Protein AF-A0A0M4BKP3-F1 (afdb_monomer_lite)

Foldseek 3Di:
DLDPQDPVRLLVLLLQLLPDPQCVVVDPDPDSVVSSVVSSVCSVPVVVDDPVNSVSSVVCSVVVHVPDD

Sequence (69 aa):
MFCNLSDAQINKYSAILSKLSELSDLSNFQDYPSFALWISGILRDPKSVREETAKRIFKALHSKTDFKP

Structure (mmCIF, N/CA/C/O backbone):
data_AF-A0A0M4BKP3-F1
#
_entry.id   AF-A0A0M4BKP3-F1
#
loop_
_atom_site.group_PDB
_atom_site.id
_atom_site.type_symbol
_atom_site.label_atom_id
_atom_site.label_alt_id
_atom_site.label_comp_id
_atom_site.label_asym_id
_atom_site.label_entity_id
_atom_site.label_seq_id
_atom_site.pdbx_PDB_ins_code
_atom_site.Cartn_x
_atom_site.Cartn_y
_atom_site.Cartn_z
_atom_site.occupancy
_atom_site.B_iso_or_equiv
_atom_site.auth_seq_id
_atom_site.auth_comp_id
_atom_site.auth_asym_id
_atom_site.auth_atom_id
_atom_site.pdbx_PDB_model_num
ATOM 1 N N . MET A 1 1 ? -14.946 -2.410 -13.048 1.00 46.06 1 MET A N 1
ATOM 2 C CA . MET A 1 1 ? -14.866 -0.958 -13.293 1.00 46.06 1 MET A CA 1
ATOM 3 C C . MET A 1 1 ? -13.911 -0.429 -12.241 1.00 46.06 1 MET A C 1
ATOM 5 O O . MET A 1 1 ? -14.270 -0.436 -11.075 1.00 46.06 1 MET A O 1
ATOM 9 N N . PHE A 1 2 ? -12.647 -0.205 -12.601 1.00 54.72 2 PHE A N 1
ATOM 10 C CA . PHE A 1 2 ? -11.643 0.240 -11.633 1.00 54.72 2 PHE A CA 1
ATOM 11 C C . PHE A 1 2 ? -11.870 1.727 -11.394 1.00 54.72 2 PHE A C 1
ATOM 13 O O . PHE A 1 2 ? -11.946 2.500 -12.343 1.00 54.72 2 PHE A O 1
ATOM 20 N N . CYS A 1 3 ? -12.162 2.055 -10.142 1.00 53.47 3 CYS A N 1
ATOM 21 C CA . CYS A 1 3 ? -12.801 3.293 -9.742 1.00 53.47 3 CYS A CA 1
ATOM 22 C C . CYS A 1 3 ? -12.032 4.530 -10.206 1.00 53.47 3 CYS A C 1
ATOM 24 O O . CYS A 1 3 ? -10.806 4.578 -10.116 1.00 53.47 3 CYS A O 1
ATOM 26 N N . ASN A 1 4 ? -12.779 5.550 -10.637 1.00 64.50 4 ASN A N 1
ATOM 27 C CA . ASN A 1 4 ? -12.281 6.908 -10.830 1.00 64.50 4 ASN A CA 1
ATOM 28 C C . ASN A 1 4 ? -11.895 7.491 -9.459 1.00 64.50 4 ASN A C 1
ATOM 30 O O . ASN A 1 4 ? -12.634 8.279 -8.874 1.00 64.50 4 ASN A O 1
ATOM 34 N N . LEU A 1 5 ? -10.767 7.049 -8.912 1.00 76.38 5 LEU A N 1
ATOM 35 C CA . LEU A 1 5 ? -10.148 7.638 -7.736 1.00 76.38 5 LEU A CA 1
ATOM 36 C C . LEU A 1 5 ? -9.501 8.958 -8.163 1.00 76.38 5 LEU A C 1
ATOM 38 O O . LEU A 1 5 ? -8.698 8.981 -9.094 1.00 76.38 5 LEU A O 1
ATOM 42 N N . SER A 1 6 ? -9.825 10.054 -7.482 1.00 84.19 6 SER A N 1
ATOM 43 C CA . SER A 1 6 ? -9.114 11.322 -7.689 1.00 84.19 6 SER A CA 1
ATOM 44 C C . SER A 1 6 ? -7.656 11.190 -7.242 1.00 84.19 6 SER A C 1
ATOM 46 O O . SER A 1 6 ? -7.380 10.463 -6.289 1.00 84.19 6 SER A O 1
ATOM 48 N N . ASP A 1 7 ? -6.730 11.949 -7.832 1.00 82.56 7 ASP A N 1
ATOM 49 C CA . ASP A 1 7 ? -5.305 11.959 -7.444 1.00 82.56 7 ASP A CA 1
ATOM 50 C C . ASP A 1 7 ? -5.088 12.074 -5.924 1.00 8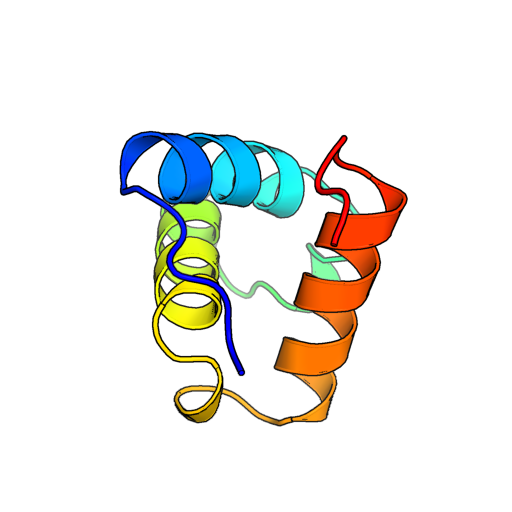2.56 7 ASP A C 1
ATOM 52 O O . ASP A 1 7 ? -4.259 11.371 -5.347 1.00 82.56 7 ASP A O 1
ATOM 56 N N . ALA A 1 8 ? -5.896 12.892 -5.242 1.00 86.50 8 ALA A N 1
ATOM 57 C CA . ALA A 1 8 ? -5.858 13.023 -3.786 1.00 86.50 8 ALA A CA 1
ATOM 58 C C . ALA A 1 8 ? -6.203 11.712 -3.053 1.00 86.50 8 ALA A C 1
ATOM 60 O O . ALA A 1 8 ? -5.562 11.369 -2.058 1.00 86.50 8 ALA A O 1
ATOM 61 N N . GLN A 1 9 ? -7.200 10.968 -3.541 1.00 86.62 9 GLN A N 1
ATOM 62 C CA . GLN A 1 9 ? -7.554 9.657 -3.002 1.00 86.62 9 GLN A CA 1
ATOM 63 C C . GLN A 1 9 ? -6.475 8.629 -3.320 1.00 86.62 9 GLN A C 1
ATOM 65 O O . GLN A 1 9 ? -6.060 7.907 -2.418 1.00 86.62 9 GLN A O 1
ATOM 70 N N . ILE A 1 10 ? -5.983 8.599 -4.561 1.00 87.56 10 ILE A N 1
ATOM 71 C CA . ILE A 1 10 ? -4.909 7.693 -4.974 1.00 87.56 10 ILE A CA 1
ATOM 72 C C . ILE A 1 10 ? -3.690 7.884 -4.069 1.00 87.56 10 ILE A C 1
ATOM 74 O O . ILE A 1 10 ? -3.208 6.905 -3.511 1.00 87.56 10 ILE A O 1
ATOM 78 N N . ASN A 1 11 ? -3.238 9.123 -3.867 1.00 87.94 11 ASN A N 1
ATOM 79 C CA . ASN A 1 11 ? -2.077 9.428 -3.031 1.00 87.94 11 ASN A CA 1
ATOM 80 C C . ASN A 1 11 ? -2.320 9.081 -1.549 1.00 87.94 11 ASN A C 1
ATOM 82 O O . ASN A 1 11 ? -1.474 8.482 -0.886 1.00 87.94 11 ASN A O 1
ATOM 86 N N . LYS A 1 12 ? -3.512 9.395 -1.022 1.00 89.62 12 LYS A N 1
ATOM 87 C CA . LYS A 1 12 ? -3.885 9.035 0.354 1.00 89.62 12 LYS A CA 1
ATOM 88 C C . LYS A 1 12 ? -3.873 7.521 0.556 1.00 89.62 12 LYS A C 1
ATOM 90 O O . LYS A 1 12 ? -3.294 7.032 1.523 1.00 89.62 12 LYS A O 1
ATOM 95 N N . TYR A 1 13 ? -4.524 6.781 -0.333 1.00 89.31 13 TYR A N 1
ATOM 96 C CA . TYR A 1 13 ? -4.638 5.335 -0.223 1.00 89.31 13 TYR A CA 1
ATOM 97 C C . TYR A 1 13 ? -3.310 4.643 -0.485 1.00 89.31 13 TYR A C 1
ATOM 99 O O . TYR A 1 13 ? -2.951 3.744 0.269 1.00 89.31 13 TYR A O 1
ATOM 107 N N . SER A 1 14 ? -2.543 5.081 -1.479 1.00 89.50 14 SER A N 1
ATOM 108 C CA . SER A 1 14 ? -1.240 4.497 -1.767 1.00 89.50 14 SER A CA 1
ATOM 109 C C . SER A 1 14 ? -0.248 4.685 -0.618 1.00 89.50 14 SER A C 1
ATOM 111 O O . SER A 1 14 ? 0.488 3.752 -0.306 1.00 89.50 14 SER A O 1
ATOM 113 N N . ALA A 1 15 ? -0.290 5.825 0.081 1.00 89.44 15 ALA A N 1
ATOM 114 C CA . ALA A 1 15 ? 0.510 6.068 1.282 1.00 89.44 15 ALA A CA 1
ATOM 115 C C . ALA A 1 15 ? 0.082 5.221 2.496 1.00 89.44 15 ALA A C 1
ATOM 117 O O . ALA A 1 15 ? 0.912 4.905 3.349 1.00 89.44 15 ALA A O 1
ATOM 118 N N . ILE A 1 16 ? -1.203 4.865 2.604 1.00 89.50 16 ILE A N 1
ATOM 119 C CA . ILE A 1 16 ? -1.688 3.937 3.640 1.00 89.50 16 ILE A CA 1
ATOM 120 C C . ILE A 1 16 ? -1.242 2.515 3.299 1.00 89.50 16 ILE A C 1
ATOM 122 O O . ILE A 1 16 ? -0.664 1.829 4.137 1.00 89.50 16 ILE A O 1
ATOM 126 N N . LEU A 1 17 ? -1.484 2.095 2.056 1.00 88.81 17 LEU A N 1
ATOM 127 C CA . LEU A 1 17 ? -1.177 0.760 1.554 1.00 88.81 17 LEU A CA 1
ATOM 128 C C . LEU A 1 17 ? 0.329 0.472 1.590 1.00 88.81 17 LEU A C 1
ATOM 130 O O . LEU A 1 17 ? 0.719 -0.631 1.960 1.00 88.81 17 LEU A O 1
ATOM 134 N N . SER A 1 18 ? 1.182 1.457 1.291 1.00 89.69 18 SER A N 1
ATOM 135 C CA . SER A 1 18 ? 2.637 1.266 1.313 1.00 89.69 18 SER A CA 1
ATOM 136 C C . SER A 1 18 ? 3.196 0.965 2.704 1.00 89.69 18 SER A C 1
ATOM 138 O O . SER A 1 18 ? 4.265 0.374 2.824 1.00 89.69 18 SER A O 1
ATOM 140 N N . LYS A 1 19 ? 2.467 1.337 3.760 1.00 87.69 19 LYS A N 1
ATOM 141 C CA . LYS A 1 19 ? 2.827 1.061 5.156 1.00 87.69 19 LYS A CA 1
ATOM 142 C C . LYS A 1 19 ? 2.231 -0.244 5.682 1.00 87.69 19 LYS A C 1
ATOM 144 O O . LYS A 1 19 ? 2.474 -0.594 6.835 1.00 87.69 19 LYS A O 1
ATOM 149 N N . LEU A 1 20 ? 1.427 -0.950 4.886 1.00 86.88 20 LEU A N 1
ATOM 150 C CA . LEU A 1 20 ? 0.855 -2.219 5.308 1.00 86.88 20 LEU A CA 1
ATOM 151 C C . LEU A 1 20 ? 1.888 -3.332 5.180 1.00 86.88 20 LEU A C 1
ATOM 153 O O . LEU A 1 20 ? 2.326 -3.657 4.078 1.00 86.88 20 LEU A O 1
ATOM 157 N N . SER A 1 21 ? 2.181 -3.990 6.298 1.00 81.12 21 SER A N 1
ATOM 158 C CA . SER A 1 21 ? 3.095 -5.133 6.333 1.00 81.12 21 SER A CA 1
ATOM 159 C C . SER A 1 21 ? 2.652 -6.273 5.408 1.00 81.12 21 SER A C 1
ATOM 161 O O . SER A 1 21 ? 3.493 -6.940 4.829 1.00 81.12 21 SER A O 1
ATOM 163 N N . GLU A 1 22 ? 1.341 -6.457 5.193 1.00 83.38 22 GLU A N 1
ATOM 164 C CA . GLU A 1 22 ? 0.802 -7.473 4.268 1.00 83.38 22 GLU A CA 1
ATOM 165 C C . GLU A 1 22 ? 1.131 -7.202 2.788 1.00 83.38 22 GLU A C 1
ATOM 167 O O . GLU A 1 22 ? 1.084 -8.114 1.961 1.00 83.38 22 GLU A O 1
ATOM 172 N N . LEU A 1 23 ? 1.430 -5.943 2.450 1.00 85.19 23 LEU A N 1
ATOM 173 C CA . LEU A 1 23 ? 1.848 -5.525 1.116 1.00 85.19 23 LEU A CA 1
ATOM 174 C C . LEU A 1 23 ? 3.361 -5.310 1.041 1.00 85.19 23 LEU A C 1
ATOM 176 O O . LEU A 1 23 ? 3.897 -5.331 -0.063 1.00 85.19 23 LEU A O 1
ATOM 180 N N . SER A 1 24 ? 4.058 -5.151 2.170 1.00 81.38 24 SER A N 1
ATOM 181 C CA . SER A 1 24 ? 5.520 -5.032 2.203 1.00 81.38 24 SER A CA 1
ATOM 182 C C . SER A 1 24 ? 6.216 -6.197 1.496 1.00 81.38 24 SER A C 1
ATOM 184 O O . SER A 1 24 ? 7.169 -5.948 0.768 1.00 81.38 24 SER A O 1
ATOM 186 N N . ASP A 1 25 ? 5.693 -7.424 1.589 1.00 83.81 25 ASP A N 1
ATOM 187 C CA . ASP A 1 25 ? 6.204 -8.590 0.845 1.00 83.81 25 ASP A CA 1
ATOM 188 C C . ASP A 1 25 ? 6.095 -8.464 -0.687 1.00 83.81 25 ASP A C 1
ATOM 190 O O . ASP A 1 25 ? 6.807 -9.139 -1.428 1.00 83.81 25 ASP A O 1
ATOM 194 N N . LEU A 1 26 ? 5.194 -7.617 -1.192 1.00 80.38 26 LEU A N 1
ATOM 195 C CA . LEU A 1 26 ? 5.053 -7.353 -2.629 1.00 80.38 26 LEU A CA 1
ATOM 196 C C . LEU A 1 26 ? 6.046 -6.287 -3.118 1.00 80.38 26 LEU A C 1
ATOM 198 O O . LEU A 1 26 ? 6.239 -6.143 -4.326 1.00 80.38 26 LEU A O 1
ATOM 202 N N . SER A 1 27 ? 6.654 -5.533 -2.201 1.00 72.31 27 SER A N 1
ATOM 203 C CA . SER A 1 27 ? 7.579 -4.443 -2.493 1.00 72.31 27 SER A CA 1
ATOM 204 C C . SER A 1 27 ? 9.024 -4.931 -2.474 1.00 72.31 27 SER A C 1
ATOM 206 O O . SER A 1 27 ? 9.508 -5.398 -1.452 1.00 72.31 27 SER A O 1
ATOM 208 N N . ASN A 1 28 ? 9.759 -4.725 -3.569 1.00 77.81 28 ASN A N 1
ATOM 209 C CA . ASN A 1 28 ? 11.231 -4.728 -3.542 1.00 77.81 28 ASN A CA 1
ATOM 210 C C . ASN A 1 28 ? 11.808 -3.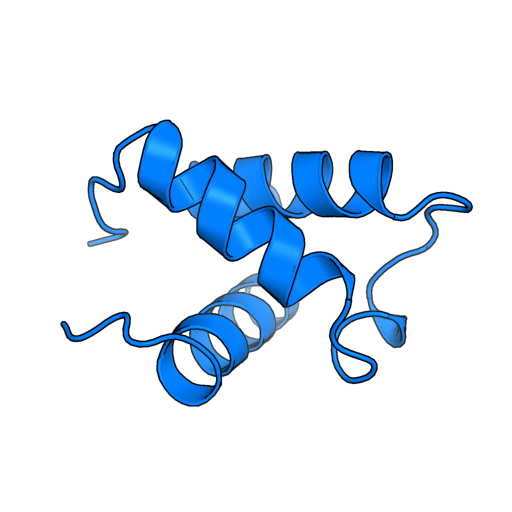312 -3.361 1.00 77.81 28 ASN A C 1
ATOM 212 O O . ASN A 1 28 ? 13.007 -3.096 -3.521 1.00 77.81 28 ASN A O 1
ATOM 216 N N . PHE A 1 29 ? 10.961 -2.318 -3.080 1.00 80.25 29 PHE A N 1
ATOM 217 C CA . PHE A 1 29 ? 11.407 -0.942 -2.915 1.00 80.25 29 PHE A CA 1
ATOM 218 C C . PHE A 1 29 ? 12.045 -0.751 -1.541 1.00 80.25 29 PHE A C 1
ATOM 220 O O . PHE A 1 29 ? 11.479 -1.142 -0.523 1.00 80.25 29 PHE A O 1
ATOM 227 N N . GLN A 1 30 ? 13.201 -0.090 -1.530 1.00 72.88 30 GLN A N 1
ATOM 228 C CA . GLN A 1 30 ? 13.933 0.249 -0.310 1.00 72.88 30 GLN A CA 1
ATOM 229 C C . GLN A 1 30 ? 13.250 1.368 0.498 1.00 72.88 30 GLN A C 1
ATOM 231 O O . GLN A 1 30 ? 13.515 1.502 1.689 1.00 72.88 30 GLN A O 1
ATOM 236 N N . ASP A 1 31 ? 12.367 2.154 -0.133 1.00 86.19 31 ASP A N 1
ATOM 237 C CA . ASP A 1 31 ? 11.743 3.334 0.467 1.00 86.19 31 ASP A CA 1
ATOM 238 C C . ASP A 1 31 ? 10.207 3.323 0.323 1.00 86.19 31 ASP A C 1
ATOM 240 O O . ASP A 1 31 ? 9.646 3.000 -0.733 1.00 86.19 31 ASP A O 1
ATOM 244 N N . TYR A 1 32 ? 9.512 3.704 1.398 1.00 84.44 32 TYR A N 1
ATOM 245 C CA . TYR A 1 32 ? 8.045 3.755 1.470 1.00 84.44 32 TYR A CA 1
ATOM 246 C C . TYR A 1 32 ? 7.361 4.669 0.434 1.00 84.44 32 TYR A C 1
ATOM 248 O O . TYR A 1 32 ? 6.325 4.262 -0.102 1.00 84.44 32 TYR A O 1
ATOM 256 N N . PRO A 1 33 ? 7.846 5.889 0.128 1.00 87.06 33 PRO A N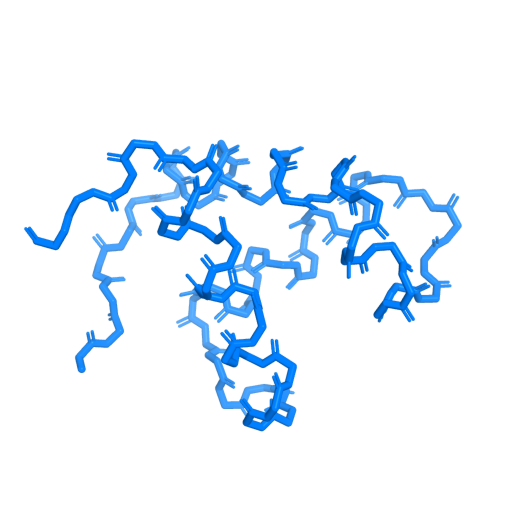 1
ATOM 257 C CA . PRO A 1 33 ? 7.232 6.740 -0.890 1.00 87.06 33 PRO A CA 1
ATOM 258 C C . PRO A 1 33 ? 7.371 6.171 -2.305 1.00 87.06 33 PRO A C 1
ATOM 260 O O . PRO A 1 33 ? 6.421 6.279 -3.078 1.00 87.06 33 PRO A O 1
ATOM 263 N N . SER A 1 34 ? 8.478 5.503 -2.650 1.00 88.75 34 SER A N 1
ATOM 264 C CA . SER A 1 34 ? 8.586 4.792 -3.934 1.00 88.75 34 SER A CA 1
ATOM 265 C C . SER A 1 34 ? 7.551 3.672 -4.033 1.00 88.75 34 SER A C 1
ATOM 267 O O . SER A 1 34 ? 6.902 3.515 -5.068 1.00 88.75 34 SER A O 1
ATOM 269 N N . PHE A 1 35 ? 7.330 2.946 -2.935 1.00 90.19 35 PHE A N 1
ATOM 270 C CA . PHE A 1 35 ? 6.294 1.922 -2.886 1.00 90.19 35 PHE A CA 1
ATOM 271 C C . PHE A 1 35 ? 4.879 2.516 -2.995 1.00 90.19 35 PHE A C 1
ATOM 273 O O 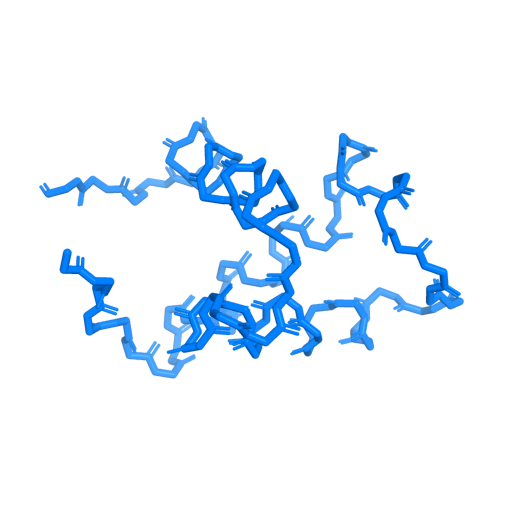. PHE A 1 35 ? 4.050 1.998 -3.741 1.00 90.19 35 PHE A O 1
ATOM 280 N N . ALA A 1 36 ? 4.611 3.651 -2.340 1.00 90.50 36 ALA A N 1
ATOM 281 C CA . ALA A 1 36 ? 3.351 4.379 -2.496 1.00 90.50 36 ALA A CA 1
ATOM 282 C C . ALA A 1 36 ? 3.134 4.840 -3.947 1.00 90.50 36 ALA A C 1
ATOM 284 O O . ALA A 1 36 ? 2.041 4.689 -4.489 1.00 90.50 36 ALA A O 1
ATOM 285 N N . LEU A 1 37 ? 4.168 5.343 -4.623 1.00 89.31 37 LEU A N 1
ATOM 286 C CA . LEU A 1 37 ? 4.076 5.698 -6.041 1.00 89.31 37 LEU A CA 1
ATOM 287 C C . LEU A 1 37 ? 3.759 4.475 -6.909 1.00 89.31 37 LEU A C 1
ATOM 289 O O . LEU A 1 37 ? 2.890 4.538 -7.777 1.00 89.31 37 LEU A O 1
ATOM 293 N N . TRP A 1 38 ? 4.376 3.329 -6.641 1.00 90.44 38 TRP A N 1
ATOM 294 C CA . TRP A 1 38 ? 4.059 2.102 -7.368 1.00 90.44 38 TRP A CA 1
ATOM 295 C C . TRP A 1 38 ? 2.603 1.657 -7.165 1.00 90.44 38 TRP A C 1
ATOM 297 O O . TRP A 1 38 ? 1.891 1.401 -8.138 1.00 90.44 38 TRP A O 1
ATOM 307 N N . ILE A 1 39 ? 2.113 1.664 -5.921 1.00 89.69 39 ILE A N 1
ATOM 308 C CA . ILE A 1 39 ? 0.711 1.350 -5.611 1.00 89.69 39 ILE A CA 1
ATOM 309 C C . ILE A 1 39 ? -0.234 2.355 -6.280 1.00 89.69 39 ILE A C 1
ATOM 311 O O . ILE A 1 39 ? -1.270 1.954 -6.803 1.00 89.69 39 ILE A O 1
ATOM 315 N N . SER A 1 40 ? 0.125 3.642 -6.323 1.00 89.75 40 SER A N 1
ATOM 316 C CA . SER A 1 40 ? -0.670 4.663 -7.018 1.00 89.75 40 SER A CA 1
ATOM 317 C C . SER A 1 40 ? -0.832 4.354 -8.510 1.00 89.75 40 SER A C 1
ATOM 319 O O . SER A 1 40 ? -1.927 4.499 -9.057 1.00 89.75 40 SER A O 1
ATOM 321 N N . GLY A 1 41 ? 0.222 3.827 -9.142 1.00 88.56 41 GLY A N 1
ATOM 322 C CA . GLY A 1 41 ? 0.182 3.332 -10.514 1.00 88.56 41 GLY A CA 1
ATOM 323 C C . GLY A 1 41 ? -0.774 2.152 -10.685 1.00 88.56 41 GLY A C 1
ATOM 324 O O . GLY A 1 41 ? -1.519 2.131 -11.654 1.00 88.56 41 GLY A O 1
ATOM 325 N N . ILE A 1 42 ? -0.822 1.224 -9.724 1.00 88.12 42 ILE A N 1
ATOM 326 C CA . ILE A 1 42 ? -1.714 0.046 -9.750 1.00 88.12 42 ILE A CA 1
ATOM 327 C C . ILE A 1 42 ? -3.175 0.432 -9.526 1.00 88.12 42 ILE A C 1
ATOM 329 O O . ILE A 1 42 ? -4.072 -0.126 -10.154 1.00 88.12 42 ILE A O 1
ATOM 333 N N . LEU A 1 43 ? -3.426 1.387 -8.628 1.00 86.00 43 LEU A N 1
ATOM 334 C CA . LEU A 1 43 ? -4.767 1.922 -8.400 1.00 86.00 43 LEU A CA 1
ATOM 335 C C . LEU A 1 43 ? -5.317 2.591 -9.668 1.00 86.00 43 LEU A C 1
ATOM 337 O O . LEU A 1 43 ? -6.515 2.499 -9.927 1.00 86.00 43 LEU A O 1
ATOM 341 N N . ARG A 1 44 ? -4.441 3.224 -10.460 1.00 84.62 44 ARG A N 1
ATOM 342 C CA . ARG A 1 44 ? -4.782 3.855 -11.740 1.00 84.62 44 ARG A CA 1
ATOM 343 C C . ARG A 1 44 ? -4.892 2.851 -12.888 1.00 84.62 44 ARG A C 1
ATOM 345 O O . ARG A 1 44 ? -5.833 2.925 -13.671 1.00 84.62 44 ARG A O 1
ATOM 352 N N . ASP A 1 45 ? -3.933 1.938 -12.987 1.00 85.31 45 ASP A N 1
ATOM 353 C CA . ASP A 1 45 ? -3.888 0.874 -13.981 1.00 85.31 45 ASP A CA 1
ATOM 354 C C . ASP A 1 45 ? -3.473 -0.463 -13.334 1.00 85.31 45 ASP A C 1
ATOM 356 O O . ASP A 1 45 ? -2.287 -0.769 -13.176 1.00 85.31 45 ASP A O 1
ATOM 360 N N . PRO A 1 46 ? -4.446 -1.306 -12.962 1.00 79.94 46 PRO A N 1
ATOM 361 C CA . PRO A 1 46 ? -4.174 -2.591 -12.325 1.00 79.94 46 PRO A CA 1
ATOM 362 C C . PRO A 1 46 ? -3.653 -3.651 -13.296 1.00 79.94 46 PRO A C 1
ATOM 364 O O . PRO A 1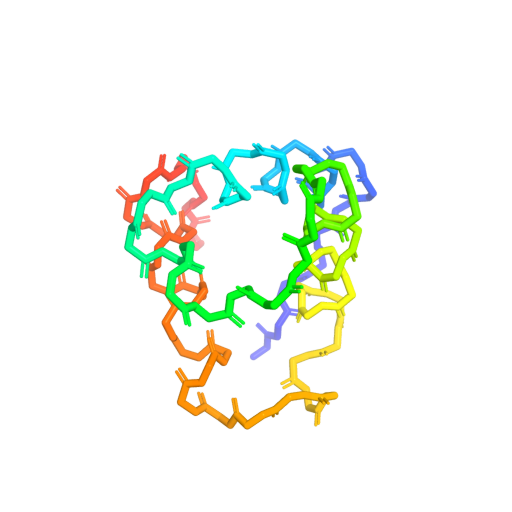 46 ? -3.223 -4.712 -12.848 1.00 79.94 46 PRO A O 1
ATOM 367 N N . LYS A 1 47 ? -3.703 -3.391 -14.610 1.00 80.25 47 LYS A N 1
ATOM 368 C CA . LYS A 1 47 ? -3.186 -4.300 -15.643 1.00 80.25 47 LYS A CA 1
ATOM 369 C C . LYS A 1 47 ? -1.664 -4.228 -15.763 1.00 80.25 47 LYS A C 1
ATOM 371 O O . LYS A 1 47 ? -1.061 -5.151 -16.301 1.00 80.25 47 LYS A O 1
ATOM 376 N N . SER A 1 48 ? -1.054 -3.171 -15.230 1.00 79.12 48 SER A N 1
ATOM 377 C CA . SER A 1 48 ? 0.397 -3.000 -15.130 1.00 79.12 48 SER A CA 1
ATOM 378 C C . SER A 1 48 ? 1.073 -4.066 -14.250 1.00 79.12 48 SER A C 1
ATOM 380 O O . SER A 1 48 ? 2.271 -4.322 -14.374 1.00 79.12 48 SER A O 1
ATOM 382 N N . VAL A 1 49 ? 0.312 -4.739 -13.378 1.00 85.00 49 VAL A N 1
ATOM 383 C CA . VAL A 1 49 ? 0.806 -5.812 -12.504 1.00 85.00 49 VAL A CA 1
ATOM 384 C C . VAL A 1 49 ? 0.015 -7.104 -12.680 1.00 85.00 49 VAL A C 1
ATOM 386 O O . VAL A 1 49 ? -1.036 -7.149 -13.313 1.00 85.00 49 VAL A O 1
ATOM 389 N N . ARG A 1 50 ? 0.523 -8.190 -12.087 1.00 86.19 50 ARG A N 1
ATOM 390 C CA . ARG A 1 50 ? -0.190 -9.470 -12.044 1.00 86.19 50 ARG A CA 1
ATOM 391 C C . ARG A 1 50 ? -1.538 -9.299 -11.344 1.00 86.19 50 ARG A C 1
ATOM 393 O O . ARG A 1 50 ? -1.627 -8.628 -10.315 1.00 86.19 50 ARG A O 1
ATOM 400 N N . GLU A 1 51 ? -2.560 -9.986 -11.847 1.00 86.38 51 GLU A N 1
ATOM 401 C CA . GLU A 1 51 ? -3.906 -9.953 -11.263 1.00 86.38 51 GLU A CA 1
ATOM 402 C C . GLU A 1 51 ? -3.929 -10.314 -9.774 1.00 86.38 51 GLU A C 1
ATOM 404 O O . GLU A 1 51 ? -4.714 -9.740 -9.025 1.00 86.38 51 GLU A O 1
ATOM 409 N N . GLU A 1 52 ? -3.080 -11.240 -9.319 1.00 87.94 52 GLU A N 1
ATOM 410 C CA . GLU A 1 52 ? -2.971 -11.585 -7.895 1.00 87.94 52 GLU A CA 1
ATOM 411 C C . GLU A 1 52 ? -2.491 -10.404 -7.046 1.00 87.94 52 GLU A C 1
ATOM 413 O O . GLU A 1 52 ? -3.067 -10.121 -5.994 1.00 87.94 52 GLU A O 1
ATOM 418 N N . THR A 1 53 ? -1.471 -9.684 -7.520 1.00 87.88 53 THR A N 1
ATOM 419 C CA . THR A 1 53 ? -0.935 -8.487 -6.863 1.00 87.88 53 THR A CA 1
ATOM 420 C C . THR A 1 53 ? -1.993 -7.393 -6.807 1.00 87.88 53 THR A C 1
ATOM 422 O O . THR A 1 53 ? -2.245 -6.840 -5.737 1.00 87.88 53 THR A O 1
ATOM 425 N N . ALA A 1 54 ? -2.668 -7.131 -7.932 1.00 87.75 54 ALA A N 1
ATOM 426 C CA . ALA A 1 54 ? -3.770 -6.179 -7.977 1.00 87.75 54 ALA A CA 1
ATOM 427 C C . ALA A 1 54 ? -4.874 -6.586 -6.987 1.00 87.75 54 ALA A C 1
ATOM 429 O O . ALA A 1 54 ? -5.219 -5.809 -6.101 1.00 87.75 54 ALA A O 1
ATOM 430 N N . LYS A 1 55 ? -5.369 -7.830 -7.040 1.00 88.06 55 LYS A N 1
ATOM 431 C CA . LYS A 1 55 ? -6.409 -8.328 -6.120 1.00 88.06 55 LYS A CA 1
ATOM 432 C C . LYS A 1 55 ? -6.021 -8.153 -4.653 1.00 88.06 55 LYS A C 1
ATOM 434 O O . LYS A 1 55 ? -6.872 -7.741 -3.867 1.00 88.06 55 LYS A O 1
ATOM 439 N N . ARG A 1 56 ? -4.764 -8.411 -4.274 1.00 88.31 56 ARG A N 1
ATOM 440 C CA . ARG A 1 56 ? -4.281 -8.169 -2.902 1.00 88.31 56 ARG A CA 1
ATOM 441 C C . ARG A 1 56 ? -4.324 -6.691 -2.527 1.00 88.31 56 ARG A C 1
ATOM 443 O O . ARG A 1 56 ? -4.875 -6.367 -1.480 1.00 88.31 56 ARG A O 1
ATOM 450 N N . ILE A 1 57 ? -3.813 -5.807 -3.382 1.00 88.56 57 ILE A N 1
ATOM 451 C CA . ILE A 1 57 ? -3.812 -4.358 -3.131 1.00 88.56 57 ILE A CA 1
ATOM 452 C C . ILE A 1 57 ? -5.238 -3.819 -3.015 1.00 88.56 57 ILE A C 1
ATOM 454 O O . ILE A 1 57 ? -5.537 -3.100 -2.068 1.00 88.56 57 ILE A O 1
ATOM 458 N N . PHE A 1 58 ? -6.143 -4.203 -3.918 1.00 86.56 58 PHE A N 1
ATOM 459 C CA . PHE A 1 58 ? -7.544 -3.778 -3.860 1.00 86.56 58 PHE A CA 1
ATOM 460 C C . PHE A 1 58 ? -8.283 -4.371 -2.652 1.00 86.56 58 PHE A C 1
ATOM 462 O O . PHE A 1 58 ? -9.096 -3.689 -2.032 1.00 86.56 58 PHE A O 1
ATOM 469 N N . LYS A 1 59 ? -7.977 -5.610 -2.255 1.00 88.12 59 LYS A N 1
ATOM 470 C CA . LYS A 1 59 ? -8.524 -6.208 -1.029 1.00 88.12 59 LYS A CA 1
ATOM 471 C C . LYS A 1 59 ? -8.059 -5.451 0.216 1.00 88.12 59 LYS A C 1
ATOM 473 O O . LYS A 1 59 ? -8.882 -5.130 1.071 1.00 88.12 59 LYS A O 1
ATOM 478 N N . ALA A 1 60 ? -6.769 -5.135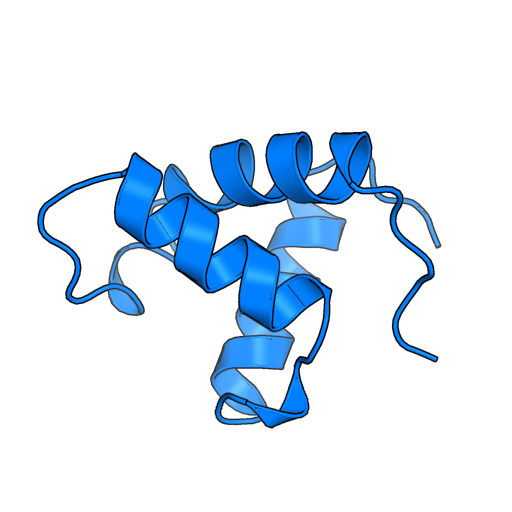 0.299 1.00 88.25 60 ALA A N 1
ATOM 479 C CA . ALA A 1 60 ? -6.208 -4.327 1.374 1.00 88.25 60 ALA A CA 1
ATOM 480 C C . ALA A 1 60 ? -6.799 -2.909 1.368 1.00 88.25 60 ALA A C 1
ATOM 482 O O . ALA A 1 60 ? -7.163 -2.403 2.422 1.00 88.25 60 ALA A O 1
ATOM 483 N N . LEU A 1 61 ? -6.992 -2.302 0.192 1.00 87.31 61 LEU A N 1
ATOM 484 C CA . LEU A 1 61 ? -7.657 -1.008 0.032 1.00 87.31 61 LEU A CA 1
ATOM 485 C C . LEU A 1 61 ? -9.057 -1.038 0.652 1.00 87.31 61 LEU A C 1
ATOM 487 O O . LEU A 1 61 ? -9.324 -0.265 1.566 1.00 87.31 61 LEU A O 1
ATOM 491 N N . HIS A 1 62 ? -9.921 -1.958 0.227 1.00 84.19 62 HIS A N 1
ATOM 492 C CA . HIS A 1 62 ? -11.280 -2.069 0.765 1.00 84.19 62 HIS A CA 1
ATOM 493 C C . HIS A 1 62 ? -11.319 -2.439 2.254 1.00 84.19 62 HIS A C 1
ATOM 495 O O . HIS A 1 62 ? -12.235 -2.036 2.962 1.00 84.19 62 HIS A O 1
ATOM 501 N N . SER A 1 63 ? -10.352 -3.222 2.741 1.00 85.25 63 SER A N 1
ATOM 502 C CA . SER A 1 63 ? -10.352 -3.696 4.128 1.00 85.25 63 SER A CA 1
ATOM 503 C C . SER A 1 63 ? -9.707 -2.724 5.117 1.00 85.25 63 SER A C 1
ATOM 505 O O . SER A 1 63 ? -10.061 -2.747 6.294 1.00 85.25 63 SER A O 1
ATOM 507 N N . LYS A 1 64 ? -8.708 -1.949 4.688 1.00 83.81 64 LYS A N 1
ATOM 508 C CA . LYS A 1 64 ? -7.878 -1.091 5.554 1.00 83.81 64 LYS A CA 1
ATOM 509 C C . LYS A 1 64 ? -8.173 0.387 5.383 1.00 83.81 64 LYS A C 1
ATOM 511 O O . LYS A 1 64 ? -7.714 1.195 6.186 1.00 83.81 64 LYS A O 1
ATOM 516 N N . THR A 1 65 ? -8.900 0.752 4.336 1.00 77.94 65 THR A N 1
ATOM 517 C CA . THR A 1 65 ? -9.306 2.131 4.091 1.00 77.94 65 THR A CA 1
ATOM 518 C C . THR A 1 65 ? -10.824 2.219 4.096 1.00 77.94 65 THR A C 1
ATOM 520 O O . THR A 1 65 ? -11.509 1.231 3.860 1.00 77.94 65 THR A O 1
ATOM 523 N N . ASP A 1 66 ? -11.358 3.417 4.322 1.00 71.12 66 ASP A N 1
ATOM 524 C CA . ASP A 1 66 ? -12.801 3.685 4.225 1.00 71.12 66 ASP A CA 1
ATOM 525 C C . ASP A 1 66 ? -13.291 3.720 2.761 1.00 71.12 66 ASP A C 1
ATOM 527 O O . ASP A 1 66 ? -14.273 4.374 2.425 1.00 71.12 66 ASP A O 1
ATOM 531 N N . PHE A 1 67 ? -12.573 3.063 1.847 1.00 69.31 67 PHE A N 1
ATOM 532 C CA . PHE A 1 67 ? -12.979 2.945 0.460 1.00 69.31 67 PHE A CA 1
ATOM 533 C C . PHE A 1 67 ? -14.213 2.036 0.369 1.00 69.31 67 PHE A C 1
ATOM 535 O O . PHE A 1 67 ? -14.116 0.806 0.317 1.00 69.31 67 PHE A O 1
ATOM 542 N N . LYS A 1 68 ? -15.389 2.665 0.402 1.00 57.78 68 LYS A N 1
ATOM 543 C CA . LYS A 1 68 ? -16.680 2.014 0.190 1.00 57.78 68 LYS A CA 1
ATOM 544 C C . LYS A 1 68 ? -17.030 2.035 -1.305 1.00 57.78 68 LYS A C 1
ATOM 546 O O . LYS A 1 68 ? -16.822 3.075 -1.933 1.00 57.78 68 LYS A O 1
ATOM 551 N N . PRO A 1 69 ? -17.481 0.896 -1.865 1.00 55.03 69 PRO A N 1
ATOM 552 C CA . PRO A 1 69 ? -17.929 0.805 -3.253 1.00 55.03 69 PRO A CA 1
ATOM 553 C C . PRO A 1 69 ? -19.156 1.680 -3.531 1.00 55.03 69 PRO A C 1
ATOM 555 O O . PRO A 1 69 ? -19.925 1.944 -2.577 1.00 55.03 69 PRO A O 1
#

Radius of gyration: 10.75 Å; chains: 1; bounding box: 32×25×22 Å

Secondary structure (DSSP, 8-state):
------HHHHHHHHHHHTT-HHHHTT---SSHHHHHHHHHHHHH-GGGS-HHHHHHHHHHHHHHS----

Organism: Acinetobacter baumannii (NCBI:txid470)

pLDDT: mean 82.44, std 9.76, range [46.06, 90.5]